Protein AF-A0A7X7ZE21-F1 (afdb_monomer)

pLDDT: mean 83.37, std 11.96, range [42.91, 96.0]

Secondary structure (DSSP, 8-state):
--HHHHHHHHHHIIIIIS----SHHHHHHHH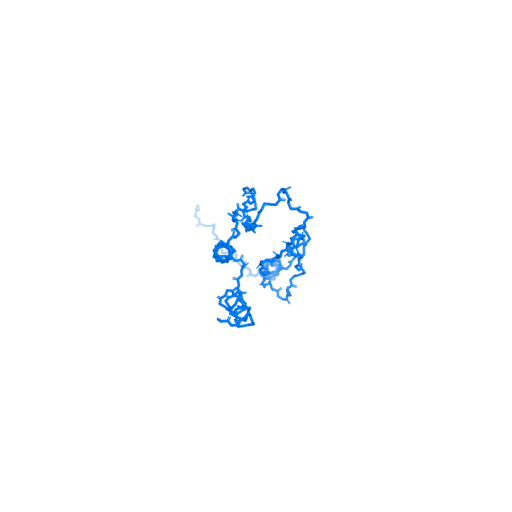HHHHHHHHHTT--EEEEEPPTTS--EEEEES-TTT-SS------------SSS-----TT-HHHHHHHHHHHHHHHHHHHHHHHHHHHHHHGGG----------

Radius of gyration: 25.04 Å; Cα contacts (8 Å, |Δi|>4): 103; chains: 1; bounding box: 49×38×81 Å

Nearest PDB structures (foldseek):
  7p5x-assembly1_AY  TM=4.450E-01  e=8.911E+00  Mycolicibacterium smegmatis MC2 155

Solvent-accessible surface area (backbone atoms only — not comparable to full-atom values): 8356 Å² total; per-residue (Å²): 133,56,70,69,56,53,53,49,49,52,47,44,48,56,55,63,77,47,67,61,24,67,51,70,70,41,38,53,51,47,41,54,52,53,42,51,53,41,41,74,72,70,35,56,64,45,81,44,70,47,60,92,92,52,77,48,76,47,68,42,71,49,64,78,88,81,49,93,73,86,88,85,79,78,76,71,39,83,73,85,44,70,95,48,73,50,64,77,40,84,90,37,61,72,56,24,51,62,44,40,50,60,43,69,45,45,65,58,53,51,52,49,54,51,51,50,49,50,46,68,76,38,57,90,70,59,79,73,77,82,90,76,86,86,129

Foldseek 3Di:
DDPVVVVVVVCCCLCPVLVAAADPVSVVVNLVVVQVVLVVVVWDKDWDFDDPVDGDIHIDTHDPVPDPDDDDDQSHDADDFPPDGFDQDRPDVVVRCVRVVCRNCVVVVVVVVVVVVCCV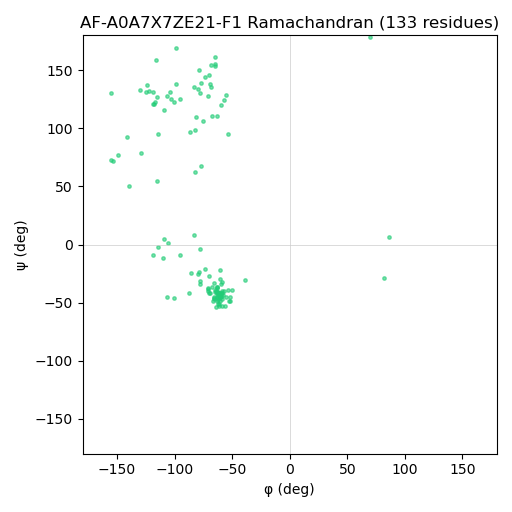VCVVVDDPPPPDPDD

Structure (mmCIF, N/CA/C/O backbone):
data_AF-A0A7X7ZE21-F1
#
_entry.id   AF-A0A7X7ZE21-F1
#
loop_
_atom_site.group_PDB
_atom_site.id
_atom_site.type_symbol
_atom_site.label_atom_id
_atom_site.label_alt_id
_atom_site.label_comp_id
_atom_site.label_asym_id
_atom_site.label_entity_id
_atom_site.label_seq_id
_atom_site.pdbx_PDB_ins_code
_atom_site.Cartn_x
_atom_site.Cartn_y
_atom_site.Cartn_z
_atom_site.occupancy
_atom_site.B_iso_or_equiv
_atom_site.auth_seq_id
_atom_site.auth_comp_id
_atom_site.auth_asym_id
_atom_site.auth_atom_id
_atom_site.pdbx_PDB_model_num
ATOM 1 N N . MET A 1 1 ? -26.526 -9.393 15.805 1.00 66.50 1 MET A N 1
ATOM 2 C CA . MET A 1 1 ? -25.667 -10.111 14.843 1.00 66.50 1 MET A CA 1
ATOM 3 C C . MET A 1 1 ? -24.599 -10.826 15.649 1.00 66.50 1 MET A C 1
ATOM 5 O O . MET A 1 1 ? -24.199 -10.279 16.670 1.00 66.50 1 MET A O 1
ATOM 9 N N . SER A 1 2 ? -24.223 -12.056 15.301 1.00 87.75 2 SER A N 1
ATOM 10 C CA . SER A 1 2 ? -23.151 -12.750 16.029 1.00 87.75 2 SER A CA 1
ATOM 11 C C . SER A 1 2 ? -21.793 -12.138 15.668 1.00 87.75 2 SER A C 1
ATOM 13 O O . SER A 1 2 ? -21.574 -11.801 14.509 1.00 87.75 2 SER A O 1
ATOM 15 N N . GLU A 1 3 ? -20.859 -12.053 16.618 1.00 89.19 3 GLU A N 1
ATOM 16 C CA . GLU A 1 3 ? -19.485 -11.562 16.391 1.00 89.19 3 GLU A CA 1
ATOM 17 C C . GLU A 1 3 ? -18.810 -12.246 15.187 1.00 89.19 3 GLU A C 1
ATOM 19 O O . GLU A 1 3 ? -18.155 -11.608 14.365 1.00 89.19 3 GLU A O 1
ATOM 24 N N . LYS A 1 4 ? -19.038 -13.555 15.014 1.00 91.06 4 LYS A N 1
ATOM 25 C CA . LYS A 1 4 ? -18.504 -14.318 13.875 1.00 91.06 4 LYS A CA 1
ATOM 26 C C . LYS A 1 4 ? -19.041 -13.834 12.529 1.00 91.06 4 LYS A C 1
ATOM 28 O O . LYS A 1 4 ? -18.318 -13.867 11.536 1.00 91.06 4 LYS A O 1
ATOM 33 N N . GLU A 1 5 ? -20.304 -13.426 12.481 1.00 92.69 5 GLU A N 1
ATOM 34 C CA . GLU A 1 5 ? -20.921 -12.896 11.264 1.00 92.69 5 GLU A CA 1
ATOM 35 C C . GLU A 1 5 ? -20.356 -11.518 10.932 1.00 92.69 5 GLU A C 1
ATOM 37 O O . GLU A 1 5 ? -20.102 -11.234 9.768 1.00 92.69 5 GLU A O 1
ATOM 42 N N . GLU A 1 6 ? -20.098 -10.706 11.955 1.00 89.56 6 GLU A N 1
ATOM 43 C CA . GLU A 1 6 ? -19.515 -9.369 11.836 1.00 89.56 6 GLU A CA 1
ATOM 44 C C . GLU A 1 6 ? -18.073 -9.433 11.321 1.00 89.56 6 GLU A C 1
ATOM 46 O O . GLU A 1 6 ? -17.724 -8.771 10.345 1.00 89.56 6 GLU A O 1
ATOM 51 N N . ILE A 1 7 ? -17.257 -10.333 11.877 1.00 90.19 7 ILE A N 1
ATOM 52 C CA . ILE A 1 7 ? -15.903 -10.602 11.377 1.00 90.19 7 ILE A CA 1
ATOM 53 C C . ILE A 1 7 ? -15.947 -11.093 9.928 1.00 90.19 7 ILE A C 1
ATOM 55 O O . ILE A 1 7 ? -15.168 -10.631 9.093 1.00 90.19 7 ILE A O 1
ATOM 59 N N . ARG A 1 8 ? -16.860 -12.019 9.606 1.00 92.56 8 ARG A N 1
ATOM 60 C CA . ARG A 1 8 ? -17.010 -12.522 8.236 1.00 92.56 8 ARG A CA 1
ATOM 61 C C . ARG A 1 8 ? -17.356 -11.393 7.268 1.00 92.56 8 ARG A C 1
ATOM 63 O O . ARG A 1 8 ? -16.785 -11.346 6.185 1.00 92.56 8 ARG A O 1
ATOM 70 N N . ASP A 1 9 ? -18.251 -10.493 7.656 1.00 92.81 9 ASP A N 1
ATOM 71 C CA . ASP A 1 9 ? -18.644 -9.347 6.838 1.00 92.81 9 ASP A CA 1
ATOM 72 C C . ASP A 1 9 ? -17.464 -8.396 6.585 1.00 92.81 9 ASP A C 1
ATOM 74 O O . ASP A 1 9 ? -17.197 -8.017 5.445 1.00 92.81 9 ASP A O 1
ATOM 78 N N . LEU A 1 10 ? -16.657 -8.117 7.615 1.00 91.12 10 LEU A N 1
ATOM 79 C CA . LEU A 1 10 ? -15.423 -7.338 7.470 1.00 91.12 10 LEU A CA 1
ATOM 80 C C . LEU A 1 10 ? -14.432 -8.009 6.505 1.00 91.12 10 LEU A C 1
ATOM 82 O O . LEU A 1 10 ? -13.838 -7.330 5.663 1.00 91.12 10 LEU A O 1
ATOM 86 N N . PHE A 1 11 ? -14.278 -9.335 6.579 1.00 90.44 11 PHE A N 1
ATOM 87 C CA . PHE A 1 11 ? -13.453 -10.086 5.629 1.00 90.44 11 PHE A CA 1
ATOM 88 C C . PHE A 1 11 ? -13.977 -9.988 4.195 1.00 90.44 11 PHE A C 1
ATOM 90 O O . PHE A 1 11 ? -13.178 -9.827 3.274 1.00 90.44 11 PHE A O 1
ATOM 97 N N . LEU A 1 12 ? -15.292 -10.060 3.983 1.00 92.88 12 LEU A N 1
ATOM 98 C CA . LEU A 1 12 ? -15.888 -9.925 2.652 1.00 92.88 12 LEU A CA 1
ATOM 99 C C . LEU A 1 12 ? -15.674 -8.512 2.100 1.00 92.88 12 LEU A C 1
ATOM 101 O O . LEU A 1 12 ? -15.171 -8.349 0.988 1.00 92.88 12 LEU A O 1
ATOM 105 N N . ARG A 1 13 ? -15.944 -7.488 2.908 1.00 91.50 13 ARG A N 1
ATOM 106 C CA . ARG A 1 13 ? -15.795 -6.084 2.522 1.00 91.50 13 ARG A CA 1
ATOM 107 C C . ARG A 1 13 ? -14.354 -5.727 2.159 1.00 91.50 13 ARG A C 1
ATOM 109 O O . ARG A 1 13 ? -14.076 -5.216 1.076 1.00 91.50 13 ARG A O 1
ATOM 116 N N . TYR A 1 14 ? -13.400 -6.018 3.040 1.00 91.00 14 TYR A N 1
ATOM 117 C CA . TYR A 1 14 ? -12.005 -5.629 2.816 1.00 91.00 14 TYR A CA 1
ATOM 118 C C . TYR A 1 14 ? -11.217 -6.634 1.969 1.00 91.00 14 TYR A C 1
ATOM 120 O O . TYR A 1 14 ? -10.227 -6.259 1.340 1.00 91.00 14 TYR A O 1
ATOM 128 N N . GLY A 1 15 ? -11.625 -7.901 1.938 1.00 86.81 15 GLY A N 1
ATOM 129 C CA . GLY A 1 15 ? -10.962 -8.946 1.160 1.00 86.81 15 GLY A CA 1
ATOM 130 C C . GLY A 1 15 ? -11.473 -9.053 -0.274 1.00 86.81 15 GLY A C 1
ATOM 131 O O . GLY A 1 15 ? -10.666 -9.217 -1.186 1.00 86.81 15 GLY A O 1
ATOM 132 N N . ILE A 1 16 ? -12.790 -8.949 -0.480 1.00 87.44 16 ILE A N 1
ATOM 133 C CA . ILE A 1 16 ? -13.438 -9.212 -1.775 1.00 87.44 16 ILE A CA 1
ATOM 134 C C . ILE A 1 16 ? -13.895 -7.925 -2.459 1.00 87.44 16 ILE A C 1
ATOM 136 O O . ILE A 1 16 ? -13.642 -7.771 -3.651 1.00 87.44 16 ILE A O 1
ATOM 140 N N . GLU A 1 17 ? -14.537 -6.995 -1.744 1.00 89.38 17 GLU A N 1
ATOM 141 C CA . GLU A 1 17 ? -15.043 -5.754 -2.363 1.00 89.38 17 GLU A CA 1
ATOM 142 C C . GLU A 1 17 ? -13.932 -4.725 -2.606 1.00 89.38 17 GLU A C 1
ATOM 144 O O . GLU A 1 17 ? -13.961 -3.988 -3.592 1.00 89.38 17 GLU A O 1
ATOM 149 N N . MET A 1 18 ? -12.908 -4.706 -1.744 1.00 90.69 18 MET A N 1
ATOM 150 C CA . MET A 1 18 ? -11.730 -3.837 -1.868 1.00 90.69 18 MET A CA 1
ATOM 151 C C . MET A 1 18 ? -10.429 -4.630 -2.089 1.00 90.69 18 MET A C 1
ATOM 153 O O . MET A 1 18 ? -9.464 -4.437 -1.345 1.00 90.69 18 MET A O 1
ATOM 157 N N . PRO A 1 19 ? -10.348 -5.512 -3.104 1.00 84.44 19 PRO A N 1
ATOM 158 C CA . PRO A 1 19 ? -9.282 -6.509 -3.212 1.00 84.44 19 PRO A CA 1
ATOM 159 C C . PRO A 1 19 ? -7.938 -5.899 -3.628 1.00 84.44 19 PRO A C 1
ATOM 161 O O . PRO A 1 19 ? -6.883 -6.494 -3.423 1.00 84.44 19 PRO A O 1
ATOM 164 N N . ARG A 1 20 ? -7.966 -4.709 -4.236 1.00 86.38 20 ARG A N 1
ATOM 165 C CA . ARG A 1 20 ? -6.796 -3.993 -4.739 1.00 86.38 20 ARG A CA 1
ATOM 166 C C . ARG A 1 20 ? -6.648 -2.657 -4.040 1.00 86.38 20 ARG A C 1
ATOM 168 O O . ARG A 1 20 ? -7.600 -1.888 -3.968 1.00 86.38 20 ARG A O 1
ATOM 175 N N . ARG A 1 21 ? -5.433 -2.384 -3.573 1.00 87.31 21 ARG A N 1
ATOM 176 C CA . ARG A 1 21 ? -5.029 -1.179 -2.837 1.00 87.31 21 ARG A CA 1
ATOM 177 C C . ARG A 1 21 ? -3.650 -0.740 -3.324 1.00 87.31 21 ARG A C 1
ATOM 179 O O . ARG A 1 21 ? -2.714 -0.575 -2.549 1.00 87.31 21 ARG A O 1
ATOM 186 N N . PHE A 1 22 ? -3.499 -0.636 -4.645 1.00 83.12 22 PHE A N 1
ATOM 187 C CA . PHE A 1 22 ? -2.240 -0.236 -5.275 1.00 83.12 22 PHE A CA 1
ATOM 188 C C . PHE A 1 22 ? -2.277 1.238 -5.678 1.00 83.12 22 PHE A C 1
ATOM 190 O O . PHE A 1 22 ? -1.340 1.993 -5.415 1.00 83.12 22 PHE A O 1
ATOM 197 N N . ARG A 1 23 ? -3.375 1.671 -6.305 1.00 84.38 23 ARG A N 1
ATOM 198 C CA . ARG A 1 23 ? -3.548 3.058 -6.745 1.00 84.38 23 ARG A CA 1
ATOM 199 C C . ARG A 1 23 ? -3.932 3.939 -5.569 1.00 84.38 23 ARG A C 1
ATOM 201 O O . ARG A 1 23 ? -4.651 3.516 -4.672 1.00 84.38 23 ARG A O 1
ATOM 208 N N . ARG A 1 24 ? -3.539 5.209 -5.626 1.00 83.25 24 ARG A N 1
ATOM 209 C CA . ARG A 1 24 ? -3.831 6.189 -4.572 1.00 83.25 24 ARG A CA 1
ATOM 210 C C . ARG A 1 24 ? -5.315 6.253 -4.201 1.00 83.25 24 ARG A C 1
ATOM 212 O O . ARG A 1 24 ? -5.650 6.192 -3.033 1.00 83.25 24 ARG A O 1
ATOM 219 N N . ASN A 1 25 ? -6.191 6.284 -5.196 1.00 87.31 25 ASN A N 1
ATOM 220 C CA . ASN A 1 25 ? -7.638 6.375 -5.017 1.00 87.31 25 ASN A CA 1
ATOM 221 C C . ASN A 1 25 ? -8.192 5.140 -4.279 1.00 87.31 25 ASN A C 1
ATOM 223 O O . ASN A 1 25 ? -9.107 5.260 -3.474 1.00 87.31 25 ASN A O 1
ATOM 227 N N . GLU A 1 26 ? -7.630 3.958 -4.563 1.00 89.56 26 GLU A N 1
ATOM 228 C CA . GLU A 1 26 ? -8.001 2.691 -3.919 1.00 89.56 26 GLU A CA 1
ATOM 229 C C . GLU A 1 26 ? -7.543 2.681 -2.452 1.00 89.56 26 GLU A C 1
ATOM 231 O O . GLU A 1 26 ? -8.298 2.282 -1.567 1.00 89.56 26 GLU A O 1
ATOM 236 N N . LYS A 1 27 ? -6.329 3.180 -2.187 1.00 89.00 27 LYS A N 1
ATOM 237 C CA . LYS A 1 27 ? -5.787 3.340 -0.830 1.00 89.00 27 LYS A CA 1
ATOM 238 C C . LYS A 1 27 ? -6.606 4.332 -0.012 1.00 89.00 27 LYS A C 1
ATOM 240 O O . LYS A 1 27 ? -7.038 4.005 1.085 1.00 89.00 27 LYS A O 1
ATOM 245 N N . ASP A 1 28 ? -6.894 5.501 -0.579 1.00 89.50 28 ASP A N 1
ATOM 246 C CA . ASP A 1 28 ? -7.703 6.534 0.066 1.00 89.50 28 ASP A CA 1
ATOM 247 C C . ASP A 1 28 ? -9.111 5.996 0.387 1.00 89.50 28 ASP A C 1
ATOM 249 O O . ASP A 1 28 ? -9.627 6.218 1.482 1.00 89.50 28 ASP A O 1
ATOM 253 N N . ALA A 1 29 ? -9.730 5.241 -0.530 1.00 91.06 29 ALA A N 1
ATOM 254 C CA . ALA A 1 29 ? -11.026 4.601 -0.296 1.00 91.06 29 ALA A CA 1
ATOM 255 C C . ALA A 1 29 ? -10.975 3.576 0.849 1.00 91.06 29 ALA A C 1
ATOM 257 O O . ALA A 1 29 ? -11.846 3.598 1.721 1.00 91.06 29 ALA A O 1
ATOM 258 N N . PHE A 1 30 ? -9.941 2.729 0.882 1.00 93.31 30 PHE A N 1
ATOM 259 C CA . PHE A 1 30 ? -9.734 1.760 1.957 1.00 93.31 30 PHE A CA 1
ATOM 260 C C . PHE A 1 30 ? -9.530 2.448 3.309 1.00 93.31 30 PHE A C 1
ATOM 262 O O . PHE A 1 30 ? -10.237 2.143 4.267 1.00 93.31 30 PHE A O 1
ATOM 269 N N . CYS A 1 31 ? -8.617 3.418 3.383 1.00 92.00 31 CYS A N 1
ATOM 270 C CA . CYS A 1 31 ? -8.336 4.184 4.593 1.00 92.00 31 CYS A CA 1
ATOM 271 C C . CYS A 1 31 ? -9.591 4.896 5.112 1.00 92.00 31 CYS A C 1
ATOM 273 O O . CYS A 1 31 ? -9.896 4.842 6.302 1.00 92.00 31 CYS A O 1
ATOM 275 N N . ASN A 1 32 ? -10.375 5.507 4.225 1.00 92.25 32 ASN A N 1
ATOM 276 C CA . ASN A 1 32 ? -11.627 6.150 4.612 1.00 92.25 32 ASN A CA 1
ATOM 277 C C . ASN A 1 32 ? -12.660 5.147 5.145 1.00 92.25 32 ASN A C 1
ATOM 279 O O . ASN A 1 32 ? -13.347 5.445 6.122 1.00 92.25 32 ASN A O 1
ATOM 283 N N . ALA A 1 33 ? -12.785 3.969 4.527 1.00 93.44 33 ALA A N 1
ATOM 284 C CA . ALA A 1 33 ? -13.696 2.926 4.993 1.00 93.44 33 ALA A CA 1
ATOM 285 C C . ALA A 1 33 ? -13.268 2.364 6.357 1.00 93.44 33 ALA A C 1
ATOM 287 O O . ALA A 1 33 ? -14.077 2.348 7.284 1.00 93.44 33 ALA A O 1
ATOM 288 N N . ALA A 1 34 ? -11.989 2.008 6.505 1.00 93.06 34 ALA A N 1
ATOM 289 C CA . ALA A 1 34 ? -11.419 1.514 7.755 1.00 93.06 34 ALA A CA 1
ATOM 290 C C . ALA A 1 34 ? -11.539 2.550 8.880 1.00 93.06 34 ALA A C 1
ATOM 292 O O . ALA A 1 34 ? -11.972 2.228 9.984 1.00 93.06 34 ALA A O 1
ATOM 293 N N . GLY A 1 35 ? -11.233 3.818 8.592 1.00 94.00 35 GLY A N 1
ATOM 294 C CA . GLY A 1 35 ? -11.368 4.910 9.551 1.00 94.00 35 GLY A CA 1
ATOM 295 C C . GLY A 1 35 ? -12.803 5.098 10.041 1.00 94.00 35 GLY A C 1
ATOM 296 O O . GLY A 1 35 ? -13.022 5.237 11.241 1.00 94.00 35 GLY A O 1
ATOM 297 N N . LYS A 1 36 ? -13.795 5.033 9.144 1.00 94.06 36 LYS A N 1
ATOM 298 C CA . LYS A 1 36 ? -15.215 5.080 9.532 1.00 94.06 36 LYS A CA 1
ATOM 299 C C . LYS A 1 36 ? -15.622 3.886 10.395 1.00 94.06 36 LYS A C 1
ATOM 301 O O . LYS A 1 36 ? -16.409 4.061 11.319 1.00 94.06 36 LYS A O 1
ATOM 306 N N . GLU A 1 37 ? -15.085 2.700 10.121 1.00 93.31 37 GLU A N 1
ATOM 307 C CA . GLU A 1 37 ? -15.366 1.501 10.918 1.00 93.31 37 GLU A CA 1
ATOM 308 C C . GLU A 1 37 ? -14.819 1.637 12.347 1.00 93.31 37 GLU A C 1
ATOM 310 O O . GLU A 1 37 ? -15.531 1.387 13.316 1.00 93.31 37 GLU A O 1
ATOM 315 N N . PHE A 1 38 ? -13.586 2.124 12.506 1.00 93.50 38 PHE A N 1
ATOM 316 C CA . PHE A 1 38 ? -13.027 2.405 13.831 1.00 93.50 38 PHE A CA 1
ATOM 317 C C . PHE A 1 38 ? -13.793 3.513 14.568 1.00 93.50 38 PHE A C 1
ATOM 319 O O . PHE A 1 38 ? -14.063 3.368 15.759 1.00 93.50 38 PHE A O 1
ATOM 326 N N . GLN A 1 39 ? -14.216 4.572 13.870 1.00 94.31 39 GLN A N 1
ATOM 327 C CA . GLN A 1 39 ? -15.059 5.622 14.459 1.00 94.31 39 GLN A CA 1
ATOM 328 C C . GLN A 1 39 ? -16.415 5.086 14.926 1.00 94.31 39 GLN A C 1
ATOM 330 O O . GLN A 1 39 ? -16.865 5.435 16.015 1.00 94.31 39 GLN A O 1
ATOM 335 N N . LYS A 1 40 ? -17.055 4.214 14.136 1.00 92.62 40 LYS A N 1
ATOM 336 C CA . LYS A 1 40 ? -18.322 3.558 14.496 1.00 92.62 40 LYS A CA 1
ATOM 337 C C . LYS A 1 40 ? -18.189 2.723 15.774 1.00 92.62 40 LYS A C 1
ATOM 339 O O . LYS A 1 40 ? -19.121 2.687 16.568 1.00 92.62 40 LYS A O 1
ATOM 344 N N . ASN A 1 41 ? -17.023 2.118 15.992 1.00 90.62 41 ASN A N 1
ATOM 345 C CA . ASN A 1 41 ? -16.697 1.363 17.204 1.00 90.62 41 ASN A CA 1
ATOM 346 C C . ASN A 1 41 ? -16.221 2.243 18.380 1.00 90.62 41 ASN A C 1
ATOM 348 O O . ASN A 1 41 ? -15.779 1.721 19.398 1.00 90.62 41 ASN A O 1
ATOM 352 N N . GLY A 1 42 ? -16.308 3.573 18.262 1.00 93.00 42 GLY A N 1
ATOM 353 C CA . GLY A 1 42 ? -16.002 4.512 19.345 1.00 93.00 42 GLY A CA 1
ATOM 354 C C . GLY A 1 42 ? -14.528 4.901 19.473 1.00 93.00 42 GLY A C 1
ATOM 355 O O . GLY A 1 42 ? -14.170 5.614 20.410 1.00 93.00 42 GLY A O 1
ATOM 356 N N . TYR A 1 43 ? -13.664 4.485 18.543 1.00 92.88 43 TYR A N 1
ATOM 357 C CA . TYR A 1 43 ? -12.257 4.880 18.564 1.00 92.88 43 TYR A CA 1
ATOM 358 C C . TYR A 1 43 ? -12.064 6.259 17.919 1.00 92.88 43 TYR A C 1
ATOM 360 O O . TYR A 1 43 ? -12.591 6.510 16.830 1.00 92.88 43 TYR A O 1
ATOM 368 N N . PRO A 1 44 ? -11.263 7.161 18.518 1.00 92.25 44 PRO A N 1
ATOM 369 C CA . PRO A 1 44 ? -10.869 8.383 17.835 1.00 92.25 44 PRO A CA 1
ATOM 370 C C . PRO A 1 44 ? -9.940 8.019 16.674 1.00 92.25 44 PRO A C 1
ATOM 372 O O . PRO A 1 44 ? -9.048 7.189 16.824 1.00 92.25 44 PRO A O 1
ATOM 375 N N . VAL A 1 45 ? -10.145 8.623 15.505 1.00 94.19 45 VAL A N 1
ATOM 376 C CA . VAL A 1 45 ?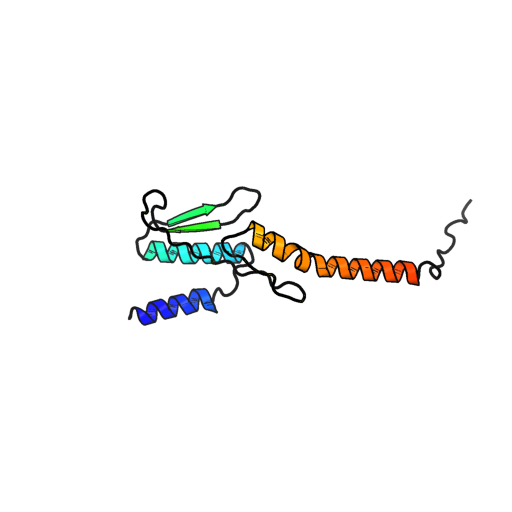 -9.395 8.282 14.288 1.00 94.19 45 VAL A CA 1
ATOM 377 C C . VAL A 1 45 ? -8.712 9.510 13.716 1.00 94.19 45 VAL A C 1
ATOM 379 O O . VAL A 1 45 ? -9.312 10.581 13.618 1.00 94.19 45 VAL A O 1
ATOM 382 N N . LYS A 1 46 ? -7.462 9.336 13.290 1.00 92.12 46 LYS A N 1
ATOM 383 C CA . LYS A 1 46 ? -6.654 10.366 12.646 1.00 92.12 46 LYS A CA 1
ATOM 384 C C . LYS A 1 46 ? -6.029 9.833 11.360 1.00 92.12 46 LYS A C 1
ATOM 386 O O . LYS A 1 46 ? -5.424 8.765 11.352 1.00 92.12 46 LYS A O 1
ATOM 391 N N . ALA A 1 47 ? -6.124 10.616 10.289 1.00 87.56 47 ALA A N 1
ATOM 392 C CA . ALA A 1 47 ? -5.345 10.377 9.081 1.00 87.56 47 ALA A CA 1
ATOM 393 C C . ALA A 1 47 ? -3.904 10.867 9.286 1.00 87.56 47 ALA A C 1
ATOM 395 O O . ALA A 1 47 ? -3.672 11.999 9.725 1.00 87.56 47 ALA A O 1
ATOM 396 N N . ILE A 1 48 ? -2.938 10.020 8.958 1.00 86.69 48 ILE A N 1
ATOM 397 C CA . ILE A 1 48 ? -1.513 10.335 8.967 1.00 86.69 48 ILE A CA 1
ATOM 398 C C . ILE A 1 48 ? -1.071 10.392 7.512 1.00 86.69 48 ILE A C 1
ATOM 400 O O . ILE A 1 48 ? -1.129 9.398 6.803 1.00 86.69 48 ILE A O 1
ATOM 404 N N . ALA A 1 49 ? -0.652 11.563 7.046 1.00 78.75 49 ALA A N 1
ATOM 405 C CA . ALA A 1 49 ? -0.114 11.716 5.702 1.00 78.75 49 ALA A CA 1
ATOM 406 C C . ALA A 1 49 ? 1.411 11.843 5.765 1.00 78.75 49 ALA A C 1
ATOM 408 O O . ALA A 1 49 ? 1.940 12.660 6.521 1.00 78.75 49 ALA A O 1
ATOM 409 N N . GLY A 1 50 ? 2.107 11.060 4.942 1.00 69.00 50 GLY A N 1
ATOM 410 C CA . GLY A 1 50 ? 3.539 11.200 4.708 1.00 69.00 50 GLY A CA 1
ATOM 411 C C . GLY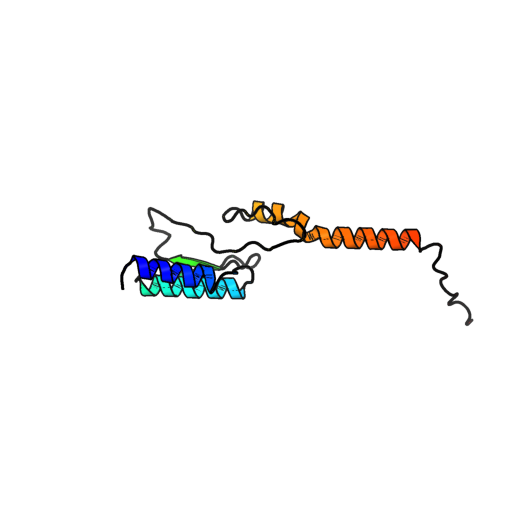 A 1 50 ? 3.892 12.528 4.025 1.00 69.00 50 GLY A C 1
ATOM 412 O O . GLY A 1 50 ? 3.054 13.200 3.415 1.00 69.00 50 GLY A O 1
ATOM 413 N N . THR A 1 51 ? 5.160 12.924 4.119 1.00 55.75 51 THR A N 1
ATOM 414 C CA . THR A 1 51 ? 5.692 14.148 3.505 1.00 55.75 51 THR A CA 1
ATOM 415 C C . THR A 1 51 ? 5.653 14.101 1.969 1.00 55.75 51 THR A C 1
ATOM 417 O O . THR A 1 51 ? 5.699 13.041 1.352 1.00 55.75 51 THR A O 1
ATOM 420 N N . TYR A 1 52 ? 5.621 15.285 1.341 1.00 45.84 52 TYR A N 1
ATOM 421 C CA . TYR A 1 52 ? 5.394 15.561 -0.094 1.00 45.84 52 TYR A CA 1
ATOM 422 C C . TYR A 1 52 ? 6.023 14.598 -1.128 1.00 45.84 52 TYR A C 1
ATOM 424 O O . TYR A 1 52 ? 5.442 14.410 -2.195 1.00 45.84 52 TYR A O 1
ATOM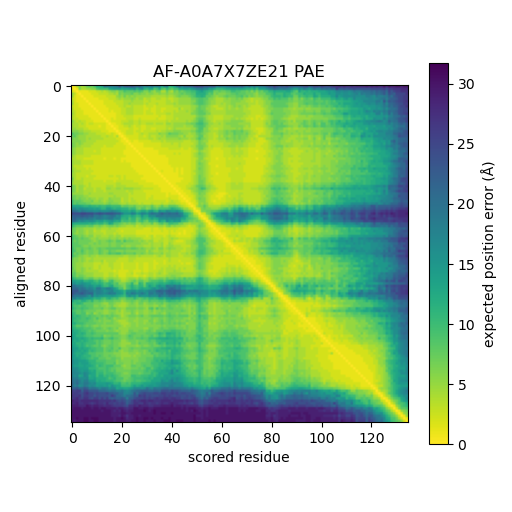 432 N N . LYS A 1 53 ? 7.176 13.973 -0.846 1.00 47.94 53 LYS A N 1
ATOM 433 C CA . LYS A 1 53 ? 7.878 13.089 -1.798 1.00 47.94 53 LYS A CA 1
ATOM 434 C C . LYS A 1 53 ? 7.292 11.673 -1.894 1.00 47.94 53 LYS A C 1
ATOM 436 O O . LYS A 1 53 ? 7.440 11.041 -2.933 1.00 47.94 53 LYS A O 1
ATOM 441 N N . VAL A 1 54 ? 6.613 11.189 -0.852 1.00 55.34 54 VAL A N 1
ATOM 442 C CA . VAL A 1 54 ? 5.892 9.906 -0.850 1.00 55.34 54 VAL A CA 1
ATOM 443 C C . VAL A 1 54 ? 4.601 10.126 -0.073 1.00 55.34 54 VAL A C 1
ATOM 445 O O . VAL A 1 54 ? 4.563 10.039 1.151 1.00 55.34 54 VAL A O 1
ATOM 448 N N . ARG A 1 55 ? 3.535 10.477 -0.792 1.00 61.88 55 ARG A N 1
ATOM 449 C CA . ARG A 1 55 ? 2.217 10.759 -0.212 1.00 61.88 55 ARG A CA 1
ATOM 450 C C . ARG A 1 55 ? 1.521 9.439 0.153 1.00 61.88 55 ARG A C 1
ATOM 452 O O . ARG A 1 55 ? 0.570 9.033 -0.506 1.00 61.88 55 ARG A O 1
ATOM 459 N N . ALA A 1 56 ? 2.061 8.739 1.148 1.00 71.50 56 ALA A N 1
ATOM 460 C CA . ALA A 1 56 ? 1.391 7.628 1.810 1.00 71.50 56 ALA A CA 1
ATOM 461 C C . ALA A 1 56 ? 0.343 8.195 2.775 1.00 71.50 56 ALA A C 1
ATOM 463 O O . ALA A 1 56 ? 0.591 9.220 3.416 1.00 71.50 56 ALA A O 1
ATOM 464 N N . VAL A 1 57 ? -0.832 7.576 2.823 1.00 82.69 57 VAL A N 1
ATOM 465 C CA . VAL A 1 57 ? -1.907 7.942 3.747 1.00 82.69 57 VAL A CA 1
ATOM 466 C C . VAL A 1 57 ? -2.150 6.738 4.632 1.00 82.69 57 VAL A C 1
ATOM 468 O O . VAL A 1 57 ? -2.484 5.674 4.135 1.00 82.69 57 VAL A O 1
ATOM 471 N N . ASP A 1 58 ? -1.990 6.905 5.930 1.00 88.44 58 ASP A N 1
ATOM 472 C CA . ASP A 1 58 ? -2.251 5.879 6.924 1.00 88.44 58 ASP A CA 1
ATOM 473 C C . ASP A 1 58 ? -3.396 6.325 7.830 1.00 88.44 58 ASP A C 1
ATOM 475 O O . ASP A 1 58 ? -3.715 7.513 7.949 1.00 88.44 58 ASP A O 1
ATOM 479 N N . VAL A 1 59 ? -4.027 5.357 8.487 1.00 91.50 59 VAL A N 1
ATOM 480 C CA . VAL A 1 59 ? -5.102 5.602 9.447 1.00 91.50 59 VAL A CA 1
ATOM 481 C C . VAL A 1 59 ? -4.645 5.111 10.801 1.00 91.50 59 VAL A C 1
ATOM 483 O O . VAL A 1 59 ? -4.317 3.940 10.964 1.00 91.50 59 VAL A O 1
ATOM 486 N N . ALA A 1 60 ? -4.648 6.013 11.771 1.00 92.56 60 ALA A N 1
ATOM 487 C CA . ALA A 1 60 ? -4.430 5.687 13.164 1.00 92.56 60 ALA A CA 1
ATOM 488 C C . ALA A 1 60 ? -5.763 5.711 13.902 1.00 92.56 60 ALA A C 1
ATOM 490 O O . ALA A 1 60 ? -6.472 6.719 13.870 1.00 92.56 60 ALA A O 1
ATOM 491 N N . ALA A 1 61 ? -6.082 4.608 14.570 1.00 91.62 61 ALA A N 1
ATOM 492 C CA . ALA A 1 61 ? -7.141 4.554 15.561 1.00 91.62 61 ALA A CA 1
ATOM 493 C C . ALA A 1 61 ? -6.514 4.678 16.954 1.00 91.62 61 ALA A C 1
ATOM 495 O O . ALA A 1 61 ? -5.497 4.047 17.238 1.00 91.62 61 ALA A O 1
ATOM 496 N N . ASN A 1 62 ? -7.153 5.458 17.818 1.00 90.31 62 ASN A N 1
ATOM 497 C CA . ASN A 1 62 ? -6.710 5.790 19.167 1.00 90.31 62 ASN A CA 1
ATOM 498 C C . ASN A 1 62 ? -5.476 6.721 19.245 1.00 90.31 62 ASN A C 1
ATOM 500 O O . ASN A 1 62 ? -4.937 7.183 18.235 1.00 90.31 62 ASN A O 1
ATOM 504 N N . ASP A 1 63 ? -5.064 7.058 20.469 1.00 87.88 63 ASP A N 1
ATOM 505 C CA . ASP A 1 63 ? -3.910 7.913 20.737 1.00 87.88 63 ASP A CA 1
ATOM 506 C C . ASP A 1 63 ? -2.591 7.131 20.693 1.00 87.88 63 ASP A C 1
ATOM 508 O O . ASP A 1 63 ? -2.166 6.514 21.669 1.00 87.88 63 ASP A O 1
ATOM 512 N N . LEU A 1 64 ? -1.907 7.221 19.552 1.00 86.62 64 LEU A N 1
ATOM 513 C CA . LEU A 1 64 ? -0.598 6.601 19.341 1.00 86.62 64 LEU A CA 1
ATOM 514 C C . LEU A 1 64 ? 0.499 7.101 20.294 1.00 86.62 64 LEU A C 1
ATOM 516 O O . LEU A 1 64 ? 1.503 6.414 20.444 1.00 86.62 64 LEU A O 1
ATOM 520 N N . LYS A 1 65 ? 0.369 8.291 20.900 1.00 86.25 65 LYS A N 1
ATOM 521 C CA . LYS A 1 65 ? 1.427 8.850 21.762 1.00 86.25 65 LYS A CA 1
ATOM 522 C C . LYS A 1 65 ? 1.444 8.226 23.150 1.00 86.25 65 LYS A C 1
ATOM 524 O O . LYS A 1 65 ? 2.508 8.117 23.746 1.00 86.25 65 LYS A O 1
ATOM 529 N N . ASN A 1 66 ? 0.267 7.868 23.651 1.00 90.25 66 ASN A N 1
ATOM 530 C CA . ASN A 1 66 ? 0.073 7.348 25.002 1.00 90.25 66 ASN A CA 1
ATOM 531 C C . ASN A 1 66 ? -0.185 5.831 25.016 1.00 90.25 66 ASN A C 1
ATOM 533 O O . ASN A 1 66 ? -0.416 5.257 26.076 1.00 90.25 66 ASN A O 1
ATOM 537 N N . ALA A 1 67 ? -0.175 5.181 23.850 1.00 89.69 67 ALA A N 1
ATOM 538 C CA . ALA A 1 67 ? -0.397 3.749 23.734 1.00 89.69 67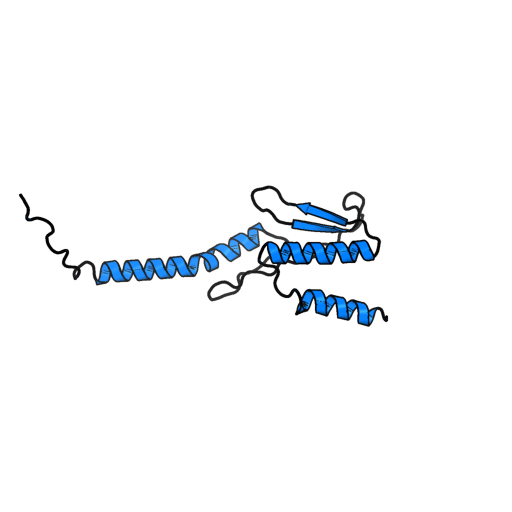 ALA A CA 1
ATOM 539 C C . ALA A 1 67 ? 0.799 2.949 24.276 1.00 89.69 67 ALA A C 1
ATOM 541 O O . ALA A 1 67 ? 1.932 3.143 23.844 1.00 89.69 67 ALA A O 1
ATOM 542 N N . GLU A 1 68 ? 0.530 2.001 25.174 1.00 92.81 68 GLU A N 1
ATOM 543 C CA . GLU A 1 68 ? 1.519 1.016 25.634 1.00 92.81 68 GLU A CA 1
ATOM 544 C C . GLU A 1 68 ? 1.847 -0.004 24.534 1.00 92.81 68 GLU A C 1
ATOM 546 O O . GLU A 1 68 ? 2.997 -0.392 24.347 1.00 92.81 68 GLU A O 1
ATOM 551 N N . ASN A 1 69 ? 0.826 -0.400 23.768 1.00 92.44 69 ASN A N 1
ATOM 552 C CA . ASN A 1 69 ? 0.926 -1.386 22.701 1.00 92.44 69 ASN A CA 1
ATOM 553 C C . ASN A 1 69 ? 0.407 -0.800 21.388 1.00 92.44 69 ASN A C 1
ATOM 555 O O . ASN A 1 69 ? -0.694 -0.251 21.335 1.00 92.44 69 ASN A O 1
ATOM 559 N N . ILE A 1 70 ? 1.185 -0.957 20.316 1.00 90.69 70 ILE A N 1
ATOM 560 C CA . ILE A 1 70 ? 0.828 -0.488 18.975 1.00 90.69 70 ILE A CA 1
ATOM 561 C C . ILE A 1 70 ? 0.758 -1.691 18.039 1.00 90.69 70 ILE A C 1
ATOM 563 O O . ILE A 1 70 ? 1.744 -2.401 17.845 1.00 90.69 70 ILE A O 1
ATOM 567 N N . VAL A 1 71 ? -0.410 -1.895 17.429 1.00 91.38 71 VAL A N 1
ATOM 568 C CA . VAL A 1 71 ? -0.615 -2.903 16.383 1.00 91.38 71 VAL A CA 1
ATOM 569 C C . VAL A 1 71 ? -0.580 -2.206 15.030 1.00 91.38 71 VAL A C 1
ATOM 571 O O . VAL A 1 71 ? -1.362 -1.293 14.775 1.00 91.38 71 VAL A O 1
ATOM 574 N N . ILE A 1 72 ? 0.330 -2.641 14.160 1.00 90.06 72 ILE A N 1
ATOM 575 C CA . ILE A 1 72 ? 0.494 -2.091 12.813 1.00 90.06 72 ILE A CA 1
ATOM 576 C C . ILE A 1 72 ? 0.150 -3.180 11.806 1.00 90.06 72 ILE A C 1
ATOM 578 O O . ILE A 1 72 ? 0.724 -4.268 11.836 1.00 90.06 72 ILE A O 1
ATOM 582 N N . ALA A 1 73 ? -0.760 -2.866 10.889 1.00 90.00 73 ALA A N 1
ATOM 583 C CA . ALA A 1 73 ? -1.123 -3.735 9.782 1.00 90.00 73 ALA A CA 1
ATOM 584 C C . ALA A 1 73 ? -0.881 -3.007 8.460 1.00 90.00 73 ALA A C 1
ATOM 586 O O . ALA A 1 73 ? -1.296 -1.863 8.276 1.00 90.00 73 ALA A O 1
ATOM 587 N N . ASN A 1 74 ? -0.212 -3.682 7.529 1.00 89.19 74 ASN A N 1
ATOM 588 C CA . ASN A 1 74 ? -0.099 -3.189 6.167 1.00 89.19 74 ASN A CA 1
ATOM 589 C C . ASN A 1 74 ? -1.388 -3.498 5.405 1.00 89.19 74 ASN A C 1
ATOM 591 O O . ASN A 1 74 ? -1.906 -4.612 5.471 1.00 89.19 74 ASN A O 1
ATOM 595 N N . TYR A 1 75 ? -1.886 -2.498 4.685 1.00 88.25 75 TYR A N 1
ATOM 596 C CA . TYR A 1 75 ? -3.079 -2.625 3.857 1.00 88.25 75 TYR A CA 1
ATOM 597 C C . TYR A 1 75 ? -2.764 -2.586 2.358 1.00 88.25 75 TYR A C 1
ATOM 599 O O . TYR A 1 75 ? -3.627 -2.884 1.540 1.00 88.25 75 TYR A O 1
ATOM 607 N N . ASP A 1 76 ? -1.553 -2.213 1.966 1.00 84.38 76 ASP A N 1
ATOM 608 C CA . ASP A 1 76 ? -1.186 -2.044 0.567 1.00 84.38 76 ASP A CA 1
ATOM 609 C C . ASP A 1 76 ? -1.122 -3.386 -0.171 1.00 84.38 76 ASP A C 1
ATOM 611 O O . ASP A 1 76 ? -0.702 -4.409 0.366 1.00 84.38 76 ASP A O 1
ATOM 615 N N . THR A 1 77 ? -1.494 -3.377 -1.451 1.00 85.25 77 THR A N 1
ATOM 616 C CA . THR A 1 77 ? -1.291 -4.539 -2.328 1.00 85.25 77 THR A CA 1
ATOM 617 C C . THR A 1 77 ? -0.147 -4.262 -3.303 1.00 85.25 77 THR A C 1
ATOM 619 O O . THR A 1 77 ? -0.196 -3.231 -3.988 1.00 85.25 77 THR A O 1
ATOM 622 N N . PRO A 1 78 ? 0.863 -5.146 -3.412 1.00 77.19 78 PRO A N 1
ATOM 623 C CA . PRO A 1 78 ? 1.992 -4.939 -4.312 1.00 77.19 78 PRO A CA 1
ATOM 624 C C . PRO A 1 78 ? 1.562 -4.945 -5.782 1.00 77.19 78 PRO A C 1
ATOM 626 O O . PRO A 1 78 ? 0.574 -5.570 -6.167 1.00 77.19 78 PRO A O 1
ATOM 629 N N . MET A 1 79 ? 2.333 -4.247 -6.618 1.00 73.44 79 MET A N 1
ATOM 630 C CA . MET A 1 79 ? 2.131 -4.257 -8.065 1.00 73.44 79 MET A CA 1
ATOM 631 C C . MET A 1 79 ? 2.488 -5.628 -8.643 1.00 73.44 79 MET A C 1
ATOM 633 O O . MET A 1 79 ? 3.515 -6.208 -8.289 1.00 73.44 79 MET A O 1
ATOM 637 N N . HIS A 1 80 ? 1.678 -6.118 -9.579 1.00 70.69 80 HIS A N 1
ATOM 638 C CA . HIS A 1 80 ? 2.080 -7.238 -10.418 1.00 70.69 80 HIS A CA 1
ATOM 639 C C . HIS A 1 80 ? 2.966 -6.699 -11.551 1.00 70.69 80 HIS A C 1
ATOM 641 O O . HIS A 1 80 ? 2.485 -5.961 -12.412 1.00 70.69 80 HIS A O 1
ATOM 647 N N . ASN A 1 81 ? 4.263 -7.011 -11.508 1.00 69.94 81 ASN A N 1
ATOM 648 C CA . ASN A 1 81 ? 5.246 -6.590 -12.511 1.00 69.94 81 ASN A CA 1
ATOM 649 C C . ASN A 1 81 ? 5.511 -7.708 -13.529 1.00 69.94 81 ASN A C 1
ATOM 651 O O . ASN A 1 81 ? 5.092 -8.849 -13.345 1.00 69.94 81 ASN A O 1
ATOM 655 N N . PHE A 1 82 ? 6.208 -7.367 -14.614 1.00 63.75 82 PHE A N 1
ATOM 656 C CA . PHE A 1 82 ? 6.507 -8.294 -15.703 1.00 63.75 82 PHE A CA 1
ATOM 657 C C . PHE A 1 82 ? 7.308 -9.515 -15.213 1.00 63.75 82 PHE A C 1
ATOM 659 O O . PHE A 1 82 ? 8.420 -9.378 -14.706 1.00 63.75 82 PHE A O 1
ATOM 666 N N . GLY A 1 83 ? 6.741 -10.713 -15.384 1.00 63.19 83 GLY A N 1
ATOM 667 C CA . GLY A 1 83 ? 7.421 -12.007 -15.239 1.00 63.19 83 GLY A CA 1
ATOM 668 C C . GLY A 1 83 ? 7.572 -12.563 -13.816 1.00 63.19 83 GLY A C 1
ATOM 669 O O . GLY A 1 83 ? 7.582 -13.781 -13.669 1.00 63.19 83 GLY A O 1
ATOM 670 N N . ASN A 1 84 ? 7.655 -11.729 -12.771 1.00 63.69 84 ASN A N 1
ATOM 671 C CA . ASN A 1 84 ? 7.726 -12.198 -11.379 1.00 63.69 84 ASN A CA 1
ATOM 672 C C . ASN A 1 84 ? 7.210 -11.128 -10.390 1.00 63.69 84 ASN A C 1
ATOM 674 O O . ASN A 1 84 ? 7.674 -9.982 -10.461 1.00 63.69 84 ASN A O 1
ATOM 678 N N . PRO A 1 85 ? 6.297 -11.448 -9.447 1.00 70.31 85 PRO A N 1
ATOM 679 C CA . PRO A 1 85 ? 6.032 -10.561 -8.318 1.00 70.31 85 PRO A CA 1
ATOM 680 C C . PRO A 1 85 ? 7.338 -10.312 -7.554 1.00 70.31 85 PRO A C 1
ATOM 682 O O . PRO A 1 85 ? 8.037 -11.240 -7.150 1.00 70.31 85 PRO A O 1
ATOM 685 N N . PHE A 1 86 ? 7.697 -9.042 -7.387 1.00 78.69 86 PHE A N 1
ATOM 686 C CA . PHE A 1 86 ? 8.879 -8.682 -6.613 1.00 78.69 86 PHE A CA 1
ATOM 687 C C . PHE A 1 86 ? 8.655 -9.005 -5.130 1.00 78.69 86 PHE A C 1
ATOM 689 O O . PHE A 1 86 ? 7.521 -9.010 -4.646 1.00 78.69 86 PHE A O 1
ATOM 696 N N . ALA A 1 87 ? 9.740 -9.240 -4.393 1.00 82.12 87 ALA A N 1
ATOM 697 C CA . ALA A 1 87 ? 9.660 -9.425 -2.950 1.00 82.12 87 ALA A CA 1
ATOM 698 C C . ALA A 1 87 ? 9.143 -8.135 -2.284 1.00 82.12 87 ALA A C 1
ATOM 700 O O . ALA A 1 87 ? 9.827 -7.110 -2.274 1.00 82.12 87 ALA A O 1
ATOM 701 N N . TYR A 1 88 ? 7.918 -8.182 -1.758 1.00 81.69 88 TYR A N 1
ATOM 702 C CA . TYR A 1 88 ? 7.278 -7.054 -1.089 1.00 81.69 88 TYR A CA 1
ATOM 703 C C . TYR A 1 88 ? 7.476 -7.139 0.425 1.00 81.69 88 TYR A C 1
ATOM 705 O O . TYR A 1 88 ? 7.129 -8.135 1.057 1.00 81.69 88 TYR A O 1
ATOM 713 N N . TYR A 1 89 ? 8.014 -6.069 1.005 1.00 85.88 89 TYR A N 1
ATOM 714 C CA . TYR A 1 89 ? 8.289 -5.931 2.430 1.00 85.88 89 TYR A CA 1
ATOM 715 C C . TYR A 1 89 ? 7.400 -4.822 3.023 1.00 85.88 89 TYR A C 1
ATOM 717 O O . TYR A 1 89 ? 7.764 -3.642 2.963 1.00 85.88 89 TYR A O 1
ATOM 725 N N . PRO A 1 90 ? 6.241 -5.174 3.607 1.00 80.50 90 PRO A N 1
ATOM 726 C CA . PRO A 1 90 ? 5.163 -4.235 3.932 1.00 80.50 90 PRO A CA 1
ATOM 727 C C . PRO A 1 90 ? 5.535 -3.116 4.914 1.00 80.50 90 PRO A C 1
ATOM 729 O O . PRO A 1 90 ? 4.976 -2.026 4.838 1.00 80.50 90 PRO A O 1
ATOM 732 N N . LEU A 1 91 ? 6.480 -3.373 5.822 1.00 83.62 91 LEU A N 1
ATOM 733 C CA . LEU A 1 91 ? 6.965 -2.406 6.818 1.00 83.62 91 LEU A CA 1
ATOM 734 C C . LEU A 1 91 ? 8.395 -1.920 6.528 1.00 83.62 91 LEU A C 1
ATOM 736 O O . LEU A 1 91 ? 8.978 -1.177 7.310 1.00 83.62 91 LEU A O 1
ATOM 740 N N . ASN A 1 92 ? 8.976 -2.330 5.397 1.00 84.44 92 ASN A N 1
ATOM 741 C CA . ASN A 1 92 ? 10.319 -1.939 4.979 1.00 84.44 92 ASN A CA 1
ATOM 742 C C . ASN A 1 92 ? 10.275 -1.415 3.539 1.00 84.44 92 ASN A C 1
ATOM 744 O O . ASN A 1 92 ? 10.616 -2.102 2.571 1.00 84.44 92 ASN A O 1
ATOM 748 N N . GLY A 1 93 ? 9.837 -0.159 3.415 1.00 79.50 93 GLY A N 1
ATOM 749 C CA . GLY A 1 93 ? 9.741 0.559 2.144 1.00 79.50 93 GLY A CA 1
ATOM 750 C C . GLY A 1 93 ? 11.039 0.540 1.324 1.00 79.50 93 GLY A C 1
ATOM 751 O O . GLY A 1 93 ? 10.981 0.175 0.151 1.00 79.50 93 GLY A O 1
ATOM 752 N N . PRO A 1 94 ? 12.218 0.847 1.902 1.00 83.56 94 PRO A N 1
ATOM 753 C CA . PRO A 1 94 ? 13.481 0.812 1.163 1.00 83.56 94 PRO A CA 1
ATOM 754 C C . PRO A 1 94 ? 13.786 -0.547 0.525 1.00 83.56 94 PRO A C 1
ATOM 756 O O . PRO A 1 94 ? 14.254 -0.597 -0.612 1.00 83.56 94 PRO A O 1
ATOM 759 N N . SER A 1 95 ? 13.501 -1.649 1.223 1.00 85.69 95 SER A N 1
ATOM 760 C CA . SER A 1 95 ? 13.727 -3.001 0.691 1.00 85.69 95 SER A CA 1
ATOM 761 C C . SER A 1 95 ? 12.731 -3.349 -0.413 1.00 85.69 95 SER A C 1
ATOM 763 O O . SER A 1 95 ? 13.135 -3.878 -1.447 1.00 85.69 95 SER A O 1
ATOM 765 N N . SER A 1 96 ? 11.460 -2.966 -0.249 1.00 83.62 96 SER A N 1
ATOM 766 C CA . SER A 1 96 ? 10.433 -3.102 -1.292 1.00 83.62 96 SER A CA 1
ATOM 767 C C . SER A 1 96 ? 10.793 -2.329 -2.559 1.00 83.62 96 SER A C 1
ATOM 769 O O . SER A 1 96 ? 10.681 -2.864 -3.660 1.00 83.62 96 SER A O 1
ATOM 771 N N . VAL A 1 97 ? 11.279 -1.091 -2.414 1.00 81.69 97 VAL A N 1
ATOM 772 C CA . VAL A 1 97 ? 11.716 -0.265 -3.548 1.00 81.69 97 VAL A CA 1
ATOM 773 C C . VAL A 1 97 ? 12.869 -0.948 -4.274 1.00 81.69 97 VAL A C 1
ATOM 775 O O . VAL A 1 97 ? 12.757 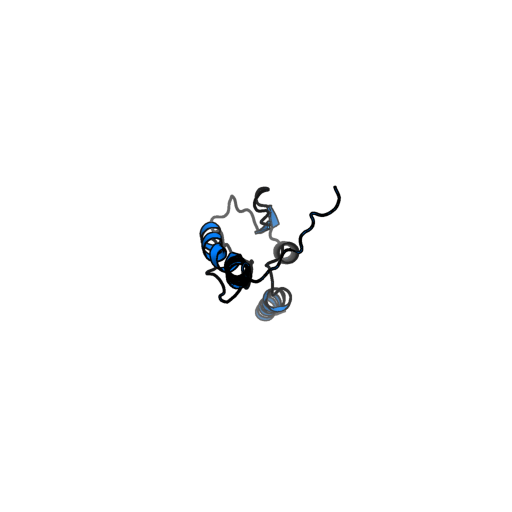-1.181 -5.474 1.00 81.69 97 VAL A O 1
ATOM 778 N N . LYS A 1 98 ? 13.925 -1.358 -3.556 1.00 84.62 98 LYS A N 1
ATOM 779 C CA . LYS A 1 98 ? 15.068 -2.074 -4.149 1.00 84.62 98 LYS A CA 1
ATOM 780 C C . LYS A 1 98 ? 14.647 -3.340 -4.900 1.00 84.62 98 LYS A C 1
ATOM 782 O O . LYS A 1 98 ? 15.104 -3.546 -6.020 1.00 84.62 98 LYS A O 1
ATOM 787 N N . ALA A 1 99 ? 13.769 -4.154 -4.312 1.00 85.19 99 ALA A N 1
ATOM 788 C CA . ALA A 1 99 ? 13.266 -5.377 -4.936 1.00 85.19 99 ALA A CA 1
ATOM 789 C C . ALA A 1 99 ? 12.422 -5.095 -6.192 1.00 85.19 99 ALA A C 1
ATOM 791 O O . ALA A 1 99 ? 12.456 -5.868 -7.147 1.00 85.19 99 ALA A O 1
ATOM 792 N N . SER A 1 100 ? 11.687 -3.979 -6.209 1.00 83.25 100 SER A N 1
ATOM 793 C CA . SER A 1 100 ? 10.819 -3.593 -7.327 1.00 83.25 100 SER A CA 1
ATOM 794 C C . SER A 1 100 ? 11.560 -2.966 -8.516 1.00 83.25 100 SER A C 1
ATOM 796 O O . SER A 1 100 ? 11.059 -3.048 -9.637 1.00 83.25 100 SER A O 1
ATOM 798 N N . THR A 1 101 ? 12.749 -2.386 -8.304 1.00 83.38 101 THR A N 1
ATOM 799 C CA . THR A 1 101 ? 13.498 -1.638 -9.328 1.00 83.38 101 THR A CA 1
ATOM 800 C C . THR A 1 101 ? 13.773 -2.463 -10.582 1.00 83.38 101 THR A C 1
ATOM 802 O O . THR A 1 101 ? 13.447 -2.026 -11.682 1.00 83.38 101 THR A O 1
ATOM 805 N N . LEU A 1 102 ? 14.362 -3.655 -10.441 1.00 83.19 102 LEU A N 1
ATOM 806 C CA . LEU A 1 102 ? 14.744 -4.462 -11.602 1.00 83.19 102 LEU A CA 1
ATOM 807 C C . LEU A 1 102 ? 13.510 -4.908 -12.413 1.00 83.19 102 LEU A C 1
ATOM 809 O O . LEU A 1 102 ? 13.463 -4.557 -13.591 1.00 83.19 102 LEU A O 1
ATOM 813 N N . PRO A 1 103 ? 12.480 -5.554 -11.821 1.00 85.00 103 PRO A N 1
ATOM 814 C CA . PRO A 1 103 ? 11.268 -5.941 -12.551 1.00 85.00 103 PRO A CA 1
ATOM 815 C C . PRO A 1 103 ? 10.525 -4.769 -13.201 1.00 85.00 103 PRO A C 1
ATOM 817 O O . PRO A 1 103 ? 9.910 -4.939 -14.251 1.00 85.00 103 PRO A O 1
ATOM 820 N N . TYR A 1 104 ? 10.573 -3.581 -12.589 1.00 84.12 104 TYR A N 1
ATOM 821 C CA . TYR A 1 104 ? 9.934 -2.383 -13.131 1.00 84.12 104 TYR A CA 1
ATOM 822 C C . TYR A 1 104 ? 10.598 -1.888 -14.424 1.00 84.12 104 TYR A C 1
ATOM 824 O O . TYR A 1 104 ? 9.897 -1.411 -15.313 1.00 84.12 104 TYR A O 1
ATOM 832 N N . TYR A 1 105 ? 11.928 -2.001 -14.532 1.00 87.31 105 TYR A N 1
ATOM 833 C CA . TYR A 1 105 ? 12.693 -1.573 -15.711 1.00 87.31 105 TYR A CA 1
ATOM 834 C C . TYR A 1 105 ? 12.982 -2.703 -16.712 1.00 87.31 105 TYR A C 1
ATOM 836 O O . TYR A 1 105 ? 13.459 -2.429 -17.814 1.00 87.31 105 TYR A O 1
ATOM 844 N N . THR A 1 106 ? 12.703 -3.966 -16.367 1.00 87.69 106 THR A N 1
ATOM 845 C CA . THR A 1 106 ? 12.942 -5.124 -17.245 1.00 87.69 106 THR A CA 1
ATOM 846 C C . THR A 1 106 ? 12.313 -4.968 -18.640 1.00 87.69 106 THR A C 1
ATOM 848 O O . THR A 1 106 ? 13.045 -5.156 -19.615 1.00 87.69 106 THR A O 1
ATOM 851 N N . PRO A 1 107 ? 11.031 -4.572 -18.799 1.00 89.00 107 PRO A N 1
ATOM 852 C CA . PRO A 1 107 ? 10.444 -4.374 -20.128 1.00 89.00 107 PRO A CA 1
ATOM 853 C C . PRO A 1 107 ? 11.179 -3.322 -20.971 1.00 89.00 107 PRO A C 1
ATOM 855 O O . PRO A 1 107 ? 11.397 -3.519 -22.161 1.00 89.00 107 PRO A O 1
ATOM 858 N N . GLN A 1 108 ? 11.603 -2.221 -20.354 1.00 90.88 108 GLN A N 1
ATOM 859 C CA . GLN A 1 108 ? 12.280 -1.100 -21.003 1.00 90.88 108 GLN A CA 1
ATOM 860 C C . GLN A 1 108 ? 13.679 -1.513 -21.459 1.00 90.88 108 GLN A C 1
ATOM 862 O O . GLN A 1 108 ? 14.075 -1.195 -22.579 1.00 90.88 108 GLN A O 1
ATOM 867 N N . ILE A 1 109 ? 14.400 -2.264 -20.621 1.00 91.88 109 ILE A N 1
ATOM 868 C CA . ILE A 1 109 ? 15.707 -2.828 -20.969 1.00 91.88 109 ILE A CA 1
ATOM 869 C C . ILE A 1 109 ? 15.562 -3.794 -22.152 1.00 91.88 109 ILE A C 1
ATOM 871 O O . ILE A 1 109 ? 16.320 -3.684 -23.112 1.00 91.88 109 ILE A O 1
ATOM 875 N N . ILE A 1 110 ? 14.568 -4.689 -22.136 1.00 92.75 110 ILE A N 1
ATOM 876 C CA . ILE A 1 110 ? 14.313 -5.620 -23.248 1.00 92.75 110 ILE A CA 1
ATOM 877 C C . ILE A 1 110 ? 13.991 -4.855 -24.538 1.00 92.75 110 ILE A C 1
ATOM 879 O O . ILE A 1 110 ? 14.609 -5.117 -25.568 1.00 92.75 110 ILE A O 1
ATOM 883 N N . CYS A 1 111 ? 13.082 -3.877 -24.493 1.00 94.88 111 CYS A N 1
ATOM 884 C CA . CYS A 1 111 ? 12.747 -3.052 -25.656 1.00 94.88 111 CYS A CA 1
ATOM 885 C C . CYS A 1 111 ? 13.970 -2.306 -26.206 1.00 94.88 111 CYS A C 1
ATOM 887 O O . CYS A 1 111 ? 14.159 -2.255 -27.420 1.00 94.88 111 CYS A O 1
ATOM 889 N N . MET A 1 112 ? 14.819 -1.764 -25.329 1.00 95.75 112 MET A N 1
ATOM 890 C CA . MET A 1 112 ? 16.056 -1.091 -25.721 1.00 95.75 112 MET A CA 1
ATOM 891 C C . MET A 1 112 ? 17.019 -2.056 -26.421 1.00 95.75 112 MET A C 1
ATOM 893 O O . MET A 1 112 ? 17.552 -1.720 -27.474 1.00 95.75 112 MET A O 1
ATOM 897 N N . LEU A 1 113 ? 17.212 -3.265 -25.886 1.00 96.00 113 LEU A N 1
ATOM 898 C CA . LEU A 1 113 ? 18.073 -4.282 -26.499 1.00 96.00 113 LEU A CA 1
ATOM 899 C C . LEU A 1 113 ? 17.548 -4.730 -27.867 1.00 96.00 113 LEU A C 1
ATOM 901 O O . LEU A 1 113 ? 18.330 -4.861 -28.806 1.00 96.00 113 LEU A O 1
ATOM 905 N N . ILE A 1 114 ? 16.230 -4.909 -28.001 1.00 95.81 114 ILE A N 1
ATOM 906 C CA . ILE A 1 114 ? 15.585 -5.233 -29.279 1.00 95.81 114 ILE A CA 1
ATOM 907 C C . ILE A 1 114 ? 15.800 -4.096 -30.286 1.00 95.81 114 ILE A C 1
ATOM 909 O O . ILE A 1 114 ? 16.216 -4.350 -31.413 1.00 95.81 114 ILE A O 1
ATOM 913 N N . ALA A 1 115 ? 15.573 -2.842 -29.886 1.00 94.62 115 ALA A N 1
ATOM 914 C CA . ALA A 1 115 ? 15.781 -1.684 -30.752 1.00 94.62 115 ALA A CA 1
ATOM 915 C C . ALA A 1 115 ? 17.242 -1.570 -31.212 1.00 94.62 115 ALA A C 1
ATOM 917 O O . ALA A 1 115 ? 17.497 -1.397 -32.401 1.00 94.62 115 ALA A O 1
ATOM 918 N N . ILE A 1 116 ? 18.201 -1.736 -30.296 1.00 94.44 116 ILE A N 1
ATOM 919 C CA . ILE A 1 116 ? 19.636 -1.747 -30.610 1.00 94.44 116 ILE A CA 1
ATOM 920 C C . ILE A 1 116 ? 19.965 -2.869 -31.602 1.00 94.44 116 ILE A C 1
ATOM 922 O O . ILE A 1 116 ? 20.663 -2.628 -32.585 1.00 94.44 116 ILE A O 1
ATOM 926 N N . PHE A 1 117 ? 19.435 -4.076 -31.389 1.00 93.75 117 PHE A N 1
ATOM 927 C CA . PHE A 1 117 ? 19.621 -5.199 -32.307 1.00 93.75 117 PHE A CA 1
ATOM 928 C C . PHE A 1 117 ? 19.107 -4.878 -33.716 1.00 93.75 117 PHE A C 1
ATOM 930 O O . PHE A 1 117 ? 19.826 -5.097 -34.689 1.00 93.75 117 PHE A O 1
ATOM 937 N N . PHE A 1 118 ? 17.903 -4.307 -33.839 1.00 92.69 118 PHE A N 1
ATOM 938 C CA . PHE A 1 118 ? 17.357 -3.890 -35.133 1.00 92.69 118 PHE A CA 1
ATOM 939 C C . PHE A 1 118 ? 18.192 -2.786 -35.785 1.00 92.69 118 PHE A C 1
ATOM 941 O O . PHE A 1 118 ? 18.447 -2.853 -36.984 1.00 92.69 118 PHE A O 1
ATOM 948 N N . ILE A 1 119 ? 18.671 -1.806 -35.017 1.00 90.56 119 ILE A N 1
ATOM 949 C CA . ILE A 1 119 ? 19.559 -0.765 -35.543 1.00 90.56 119 ILE A CA 1
ATOM 950 C C . ILE A 1 119 ? 20.812 -1.412 -36.128 1.00 90.56 119 ILE A C 1
ATOM 952 O O . ILE A 1 119 ? 21.090 -1.198 -37.298 1.00 90.56 119 ILE A O 1
ATOM 956 N N . PHE A 1 120 ? 21.529 -2.263 -35.392 1.00 88.69 120 PHE A N 1
ATOM 957 C CA . PHE A 1 120 ? 22.743 -2.900 -35.918 1.00 88.69 120 PHE A CA 1
ATOM 958 C C . PHE A 1 120 ? 22.481 -3.851 -37.092 1.00 88.69 120 PHE A C 1
ATOM 960 O O . PHE A 1 120 ? 23.255 -3.868 -38.047 1.00 88.69 120 PHE A O 1
ATOM 967 N N . ALA A 1 121 ? 21.395 -4.624 -37.052 1.00 87.75 121 ALA A N 1
ATOM 968 C CA . ALA A 1 121 ? 21.071 -5.587 -38.101 1.00 87.75 121 ALA A CA 1
ATOM 969 C C . ALA A 1 121 ? 20.635 -4.924 -39.421 1.00 87.75 121 ALA A C 1
ATOM 971 O O . ALA A 1 121 ? 20.812 -5.516 -40.489 1.00 87.75 121 ALA A O 1
ATOM 972 N N . TYR A 1 122 ? 20.071 -3.712 -39.359 1.00 84.00 122 TYR A N 1
ATOM 973 C CA . TYR A 1 122 ? 19.486 -3.038 -40.519 1.00 84.00 122 TYR A CA 1
ATOM 974 C C . TYR A 1 122 ? 20.146 -1.701 -40.879 1.00 84.00 122 TYR A C 1
ATOM 976 O O . TYR A 1 122 ? 19.903 -1.224 -41.978 1.00 84.00 122 TYR A O 1
ATOM 984 N N . VAL A 1 123 ? 21.044 -1.134 -40.062 1.00 75.81 123 VAL A N 1
ATOM 985 C CA . VAL A 1 123 ? 21.780 0.115 -40.374 1.00 75.81 123 VAL A CA 1
ATOM 986 C C . VAL A 1 123 ? 22.503 0.050 -41.716 1.00 75.81 123 VAL A C 1
ATOM 988 O O . VAL A 1 123 ? 22.474 1.018 -42.462 1.00 75.81 123 VAL A O 1
ATOM 991 N N . GLY A 1 124 ? 23.093 -1.099 -42.062 1.00 68.44 124 GLY A N 1
ATOM 992 C CA . GLY A 1 124 ? 23.759 -1.296 -43.355 1.00 68.44 124 GLY A CA 1
ATOM 993 C C . GLY A 1 124 ? 22.814 -1.555 -44.536 1.00 68.44 124 GLY A C 1
ATOM 994 O O . GLY A 1 124 ? 23.282 -1.698 -45.657 1.00 68.44 124 GLY A O 1
ATOM 995 N N . LYS A 1 125 ? 21.502 -1.665 -44.290 1.00 69.88 125 LYS A N 1
ATOM 996 C CA . LYS A 1 125 ? 20.448 -1.885 -45.298 1.00 69.88 125 LYS A CA 1
ATOM 997 C C . LYS A 1 125 ? 19.481 -0.703 -45.416 1.00 69.88 125 LYS A C 1
ATOM 999 O O . LYS A 1 125 ? 18.551 -0.761 -46.216 1.00 69.88 125 LYS A O 1
ATOM 1004 N N . ILE A 1 126 ? 19.657 0.332 -44.596 1.00 67.00 126 ILE A N 1
ATOM 1005 C CA . ILE A 1 126 ? 18.884 1.567 -44.681 1.00 67.00 126 ILE A CA 1
ATOM 1006 C C . ILE A 1 126 ? 19.606 2.466 -45.683 1.00 67.00 126 ILE A C 1
ATOM 1008 O O . ILE A 1 126 ? 20.569 3.146 -45.335 1.00 67.00 126 ILE A O 1
ATOM 1012 N N . ASP A 1 127 ? 19.145 2.461 -46.933 1.00 67.06 127 ASP A N 1
ATOM 1013 C CA . ASP A 1 127 ? 19.482 3.528 -47.872 1.00 67.06 127 ASP A CA 1
ATOM 1014 C C . ASP A 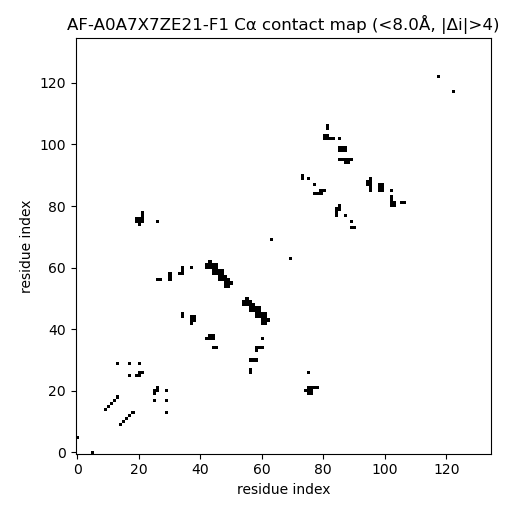1 127 ? 18.796 4.801 -47.378 1.00 67.06 127 ASP A C 1
ATOM 1016 O O . ASP A 1 127 ? 17.569 4.910 -47.395 1.00 67.06 127 ASP A O 1
ATOM 1020 N N . PHE A 1 128 ? 19.580 5.767 -46.907 1.00 66.75 128 PHE A N 1
ATOM 1021 C CA . PHE A 1 128 ? 19.085 7.125 -46.740 1.00 66.75 128 PHE A CA 1
ATOM 1022 C C . PHE A 1 128 ? 19.027 7.735 -48.144 1.00 66.75 128 PHE A C 1
ATOM 1024 O O . PHE A 1 128 ? 20.092 8.009 -48.706 1.00 66.75 128 PHE A O 1
ATOM 1031 N N . PRO A 1 129 ? 17.841 7.922 -48.761 1.00 63.50 129 PRO A N 1
ATOM 1032 C CA . PRO A 1 129 ? 17.777 8.579 -50.057 1.00 63.50 129 PRO A CA 1
ATOM 1033 C C . PRO A 1 129 ? 18.458 9.944 -49.938 1.00 63.50 129 PRO A C 1
ATOM 1035 O O . PRO A 1 129 ? 18.179 10.701 -49.007 1.00 63.50 129 PRO A O 1
ATOM 1038 N N . HIS A 1 130 ? 19.387 10.225 -50.853 1.00 59.09 130 HIS A N 1
ATOM 1039 C CA . HIS A 1 130 ? 20.136 11.475 -50.926 1.00 59.09 130 HIS A CA 1
ATOM 1040 C C . HIS A 1 130 ? 19.183 12.683 -5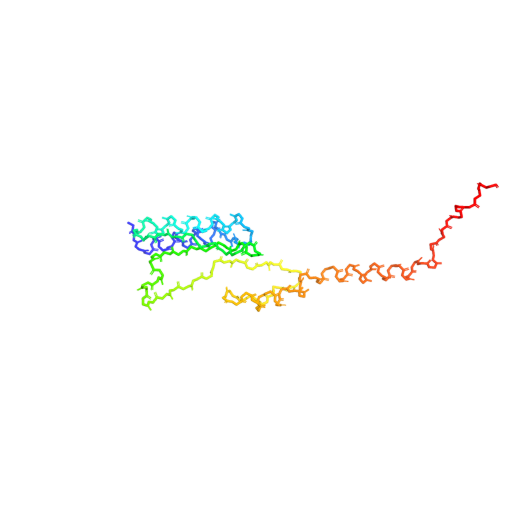0.958 1.00 59.09 130 HIS A C 1
ATOM 1042 O O . HIS A 1 130 ? 18.742 13.115 -52.020 1.00 59.09 130 HIS A O 1
ATOM 1048 N N . VAL A 1 131 ? 18.903 13.286 -49.801 1.00 58.47 131 VAL A N 1
ATOM 1049 C CA . VAL A 1 131 ? 18.308 14.628 -49.705 1.00 58.47 131 VAL A CA 1
ATOM 1050 C C . VAL A 1 131 ? 19.434 15.655 -49.851 1.00 58.47 131 VAL A C 1
ATOM 1052 O O . VAL A 1 131 ? 19.758 16.385 -48.923 1.00 58.47 131 VAL A O 1
ATOM 1055 N N . LEU A 1 132 ? 20.093 15.658 -51.011 1.00 59.66 132 LEU A N 1
ATOM 1056 C CA . LEU A 1 132 ? 21.046 16.685 -51.441 1.00 59.66 132 LEU A CA 1
ATOM 1057 C C . LEU A 1 132 ? 20.993 16.795 -52.972 1.00 59.66 132 LEU A C 1
ATOM 1059 O O . LEU A 1 132 ? 21.854 16.278 -53.675 1.00 59.66 132 LEU A O 1
ATOM 1063 N N . SER A 1 133 ? 19.959 17.448 -53.502 1.00 52.09 133 SER A N 1
ATOM 1064 C CA . SER A 1 133 ? 20.012 18.060 -54.840 1.00 52.09 133 SER A CA 1
ATOM 1065 C C . SER A 1 133 ? 19.011 19.214 -54.955 1.00 52.09 133 SER A C 1
ATOM 1067 O O . SER A 1 133 ? 17.978 19.124 -55.606 1.00 52.09 133 SER A O 1
ATOM 1069 N N . SER A 1 134 ? 19.325 20.325 -54.292 1.00 51.66 134 SER A N 1
ATOM 1070 C CA . SER A 1 134 ? 18.851 21.647 -54.715 1.00 51.66 134 SER A CA 1
ATOM 1071 C C . SER A 1 134 ? 19.838 22.717 -54.237 1.00 51.66 134 SER A C 1
ATOM 1073 O O . SER A 1 134 ? 19.579 23.445 -53.276 1.00 51.66 134 SER A O 1
ATOM 1075 N N . GLN A 1 135 ? 21.002 22.750 -54.882 1.00 42.91 135 GLN A N 1
ATOM 1076 C CA . GLN A 1 135 ? 21.734 23.984 -55.157 1.00 42.91 135 GLN A CA 1
ATOM 1077 C C . GLN A 1 135 ? 21.985 24.039 -56.657 1.00 42.91 135 GLN A C 1
ATOM 1079 O O . GLN A 1 135 ? 22.260 22.956 -57.223 1.00 42.91 135 GLN A O 1
#

Mean predicted aligned error: 9.6 Å

Sequence (135 aa):
MSEKEEIRDLFLRYGIEMPRRFRRNEKDAFCNAAGKEFQKNGYPVKAIAGTYKVRAVDVAANDLKNAENIVIANYDTPMHNFGNPFAYYPLNGPSSVKASTLPYYTPQIICMLIAIFFIFAYVGKIDFPHVLSSQ